Protein AF-A0A6V7JJ72-F1 (afdb_monomer_lite)

Secondary structure (DSSP, 8-state):
-EEEEEEEEEE-SPPPTT--EEEEEEEETT-S--EEPPPEEPPTTS-EEEEEEEEEEE-------TTT-EEEEEEEEE--BTTBPP--EEEEEEEEEE---

Foldseek 3Di:
DDKDWDFKDWDPAADDQPAQWKKKWKDFAVDPDIDIDDIDGADHRRTDIDTDGDMDDDDDDPDDDDVGGKMKIFIWDWDDDDPDDTPGIDTPDIDIDRPND

InterPro domains:
  IPR019381 Phosphofurin acidic cluster sorting protein 1/2, C-terminal [PTHR13280] (1-101)
  IPR057541 Phosphofurin acidic cluster sorting protein 1/2, N-terminal C2 domain [PF25332] (1-100)

Sequence (101 aa):
LCTLTLSRLVILRPLGADLASISIAVKMQSSKRTLRSNEMAIPTGGILDTELELQFALQYPHFLKRDGNKLLILLQRRKRYKNRTMLGYKTLAEGVINMAQ

Radius of gyration: 14.94 Å; chains: 1; bounding box: 34×32×38 Å

Organism: NCBI:txid1563983

pLDDT: mean 89.33, std 7.87, range [65.56, 97.94]

Structure (mmCIF, N/CA/C/O backbone):
data_AF-A0A6V7JJ72-F1
#
_entry.id   AF-A0A6V7JJ72-F1
#
loop_
_atom_site.group_PDB
_atom_site.id
_atom_site.type_symbol
_atom_site.label_atom_id
_atom_site.label_alt_id
_atom_site.label_comp_id
_atom_site.label_asym_id
_atom_site.label_entity_id
_atom_site.label_seq_id
_atom_site.pdbx_PDB_ins_code
_atom_site.Cartn_x
_atom_site.Cartn_y
_atom_site.Cartn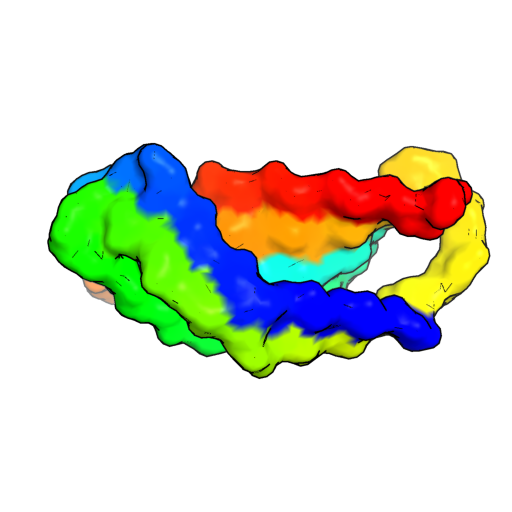_z
_atom_site.occupancy
_atom_site.B_iso_or_equiv
_atom_site.auth_seq_id
_atom_site.auth_comp_id
_atom_site.auth_asym_id
_atom_site.auth_atom_id
_atom_site.pdbx_PDB_model_num
ATOM 1 N N . LEU A 1 1 ? 3.736 -1.394 -19.899 1.00 83.06 1 LEU A N 1
ATOM 2 C CA . LEU A 1 1 ? 2.959 -0.950 -18.712 1.00 83.06 1 LEU A CA 1
ATOM 3 C C . LEU A 1 1 ? 2.865 -2.138 -17.770 1.00 83.06 1 LEU A C 1
ATOM 5 O O . LEU A 1 1 ? 2.614 -3.229 -18.255 1.00 83.06 1 LEU A O 1
ATOM 9 N N . CYS A 1 2 ? 3.089 -1.946 -16.472 1.00 89.00 2 CYS A N 1
ATOM 10 C CA . CYS A 1 2 ? 2.918 -2.998 -15.469 1.00 89.00 2 CYS A CA 1
ATOM 11 C C . CYS A 1 2 ? 1.547 -2.829 -14.816 1.00 89.00 2 CYS A C 1
ATOM 13 O O . CYS A 1 2 ? 1.235 -1.732 -14.346 1.00 89.00 2 CYS A O 1
ATOM 15 N N . THR A 1 3 ? 0.746 -3.891 -14.776 1.00 93.94 3 THR A N 1
ATOM 16 C CA . THR A 1 3 ? -0.532 -3.899 -14.057 1.00 93.94 3 THR A CA 1
ATOM 17 C C . THR A 1 3 ? -0.431 -4.805 -12.836 1.00 93.94 3 THR A C 1
ATOM 19 O O . THR A 1 3 ? 0.179 -5.867 -12.895 1.00 93.94 3 THR A O 1
ATOM 22 N N . LEU A 1 4 ? -0.968 -4.347 -11.708 1.00 95.50 4 LEU A N 1
ATOM 23 C CA . LEU A 1 4 ? -1.066 -5.108 -10.466 1.00 95.50 4 LEU A CA 1
ATOM 24 C C . LEU A 1 4 ? -2.522 -5.087 -10.019 1.00 95.50 4 LEU A C 1
ATOM 26 O O . LEU A 1 4 ? -3.069 -4.008 -9.787 1.00 95.50 4 LEU A O 1
ATOM 30 N N . THR A 1 5 ? -3.106 -6.267 -9.851 1.00 97.25 5 THR A N 1
ATOM 31 C CA . THR A 1 5 ? -4.436 -6.434 -9.265 1.00 97.25 5 THR A CA 1
ATOM 32 C C . THR A 1 5 ? -4.284 -7.035 -7.876 1.00 97.25 5 THR A C 1
ATOM 34 O O . THR A 1 5 ? -3.593 -8.037 -7.706 1.00 97.25 5 THR A O 1
ATOM 37 N N . LEU A 1 6 ? -4.908 -6.413 -6.879 1.00 96.69 6 LEU A N 1
ATOM 38 C CA . LEU A 1 6 ? -5.011 -6.943 -5.524 1.00 96.69 6 LEU A CA 1
ATOM 39 C C . LEU A 1 6 ? -6.466 -7.326 -5.287 1.00 96.69 6 LEU A C 1
ATOM 41 O O . LEU A 1 6 ? -7.329 -6.451 -5.325 1.00 96.69 6 LEU A O 1
ATOM 45 N N . SER A 1 7 ? -6.705 -8.618 -5.058 1.00 97.25 7 SER A N 1
ATOM 46 C CA . SER A 1 7 ? -8.044 -9.193 -4.896 1.00 97.25 7 SER A CA 1
ATOM 47 C C . SER A 1 7 ? -8.481 -9.346 -3.445 1.00 97.25 7 SER A C 1
ATOM 49 O O . SER A 1 7 ? -9.668 -9.382 -3.175 1.00 97.25 7 SER A O 1
ATOM 51 N N . ARG A 1 8 ? -7.550 -9.437 -2.490 1.00 96.75 8 ARG A N 1
ATOM 52 C CA . ARG A 1 8 ? -7.882 -9.650 -1.077 1.00 96.75 8 ARG A CA 1
ATOM 53 C C . ARG A 1 8 ? -6.810 -9.081 -0.161 1.00 96.75 8 ARG A C 1
ATOM 55 O O . ARG A 1 8 ? -5.620 -9.138 -0.475 1.00 96.75 8 ARG A O 1
ATOM 62 N N . LEU A 1 9 ? -7.225 -8.553 0.985 1.00 95.31 9 LEU A N 1
ATOM 63 C CA . LEU A 1 9 ? -6.349 -8.132 2.072 1.00 95.31 9 LEU A CA 1
ATOM 64 C C . LEU A 1 9 ? -6.758 -8.832 3.363 1.00 95.31 9 LEU A C 1
ATOM 66 O O . LEU A 1 9 ? -7.885 -8.679 3.825 1.00 95.31 9 LEU A O 1
ATOM 70 N N . VAL A 1 10 ? -5.794 -9.521 3.972 1.00 95.25 10 VAL A N 1
ATOM 71 C CA . VAL A 1 10 ? -5.952 -10.158 5.280 1.00 95.25 10 VAL A CA 1
ATOM 72 C C . VAL A 1 10 ? -4.911 -9.604 6.248 1.00 95.25 10 VAL A C 1
ATOM 74 O O . VAL A 1 10 ? -3.708 -9.631 5.985 1.00 95.25 10 VAL A O 1
ATOM 77 N N . ILE A 1 11 ? -5.375 -9.107 7.388 1.00 93.12 11 ILE A N 1
ATOM 78 C CA . ILE A 1 11 ? -4.560 -8.624 8.494 1.00 93.12 11 ILE A CA 1
ATOM 79 C C . ILE A 1 11 ? -4.570 -9.693 9.580 1.00 93.12 11 ILE A C 1
ATOM 81 O O . ILE A 1 11 ? -5.490 -9.788 10.384 1.00 93.12 11 ILE A O 1
ATOM 85 N N . LEU A 1 12 ? -3.510 -10.497 9.599 1.00 91.31 12 LEU A N 1
ATOM 86 C CA . LEU A 1 12 ? -3.390 -11.650 10.497 1.00 91.31 12 LEU A CA 1
ATOM 87 C C . LEU A 1 12 ? -3.034 -11.272 11.941 1.00 91.31 12 LEU A C 1
ATOM 89 O O . LEU A 1 12 ? -3.162 -12.091 12.846 1.00 91.31 12 LEU A O 1
ATOM 93 N N . ARG A 1 13 ? -2.530 -10.053 12.163 1.00 89.56 13 ARG A N 1
ATOM 94 C CA . ARG A 1 13 ? -2.154 -9.542 13.486 1.00 89.56 13 ARG A CA 1
ATOM 95 C C . ARG A 1 13 ? -2.759 -8.157 13.689 1.00 89.56 13 ARG A C 1
ATOM 97 O O . ARG A 1 13 ? -2.576 -7.330 12.793 1.00 89.56 13 ARG A O 1
ATOM 104 N N . PRO A 1 14 ? -3.399 -7.885 14.841 1.00 87.69 14 PRO A N 1
ATOM 105 C CA . PRO A 1 14 ? -3.974 -6.583 15.147 1.00 87.69 14 PRO A CA 1
ATOM 106 C C . PRO A 1 14 ? -3.025 -5.430 14.826 1.00 87.69 14 PRO A C 1
ATOM 108 O O . PRO A 1 14 ? -1.918 -5.343 15.366 1.00 87.69 14 PRO A O 1
ATOM 111 N N . LEU A 1 15 ? -3.460 -4.525 13.951 1.00 84.75 15 LEU A N 1
ATOM 112 C CA . LEU A 1 15 ? -2.805 -3.230 13.810 1.00 84.75 15 LEU A CA 1
ATOM 113 C C . LEU A 1 15 ? -3.083 -2.390 15.068 1.00 84.75 15 LEU A C 1
ATOM 115 O O . LEU A 1 15 ? -4.158 -2.483 15.652 1.00 84.75 15 LEU A O 1
ATOM 119 N N . GLY A 1 16 ? -2.095 -1.603 15.510 1.00 78.31 16 GLY A N 1
ATOM 120 C CA . GLY A 1 16 ? -2.128 -0.916 16.811 1.00 78.31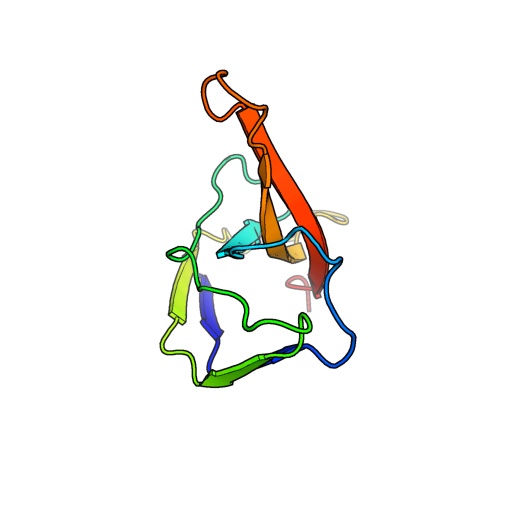 16 GLY A CA 1
ATOM 121 C C . GLY A 1 16 ? -3.401 -0.098 17.086 1.00 78.31 16 GLY A C 1
ATOM 122 O O . GLY A 1 16 ? -4.011 0.436 16.162 1.00 78.31 16 GLY A O 1
ATOM 123 N N . ALA A 1 17 ? -3.741 0.031 18.374 1.00 68.31 17 ALA A N 1
ATOM 124 C CA . ALA A 1 17 ? -5.059 0.433 18.887 1.00 68.31 17 ALA A CA 1
ATOM 125 C C . ALA A 1 17 ? -5.646 1.757 18.349 1.00 68.31 17 ALA A C 1
ATOM 127 O O . ALA A 1 17 ? -6.862 1.894 18.294 1.00 68.31 17 ALA A O 1
ATOM 128 N N . ASP A 1 18 ? -4.820 2.701 17.888 1.00 76.38 18 ASP A N 1
ATOM 129 C CA . ASP A 1 18 ? -5.273 4.027 17.430 1.00 76.38 18 ASP A CA 1
ATOM 130 C C . AS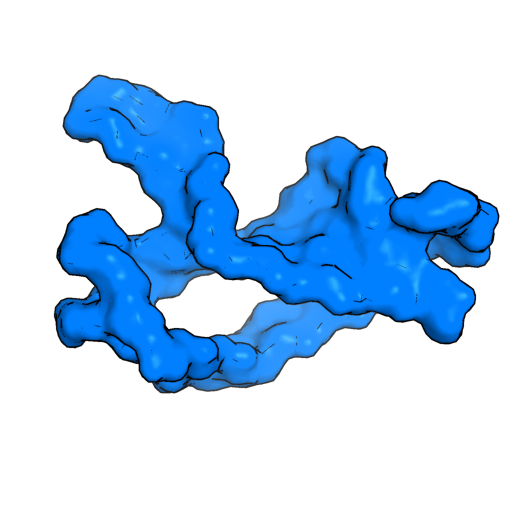P A 1 18 ? -5.396 4.151 15.901 1.00 76.38 18 ASP A C 1
ATOM 132 O O . ASP A 1 18 ? -5.300 5.245 15.330 1.00 76.38 18 ASP A O 1
ATOM 136 N N . LEU A 1 19 ? -5.513 3.029 15.189 1.00 86.88 19 LEU A N 1
ATOM 137 C CA . LEU A 1 19 ? -5.562 3.029 13.734 1.00 86.88 19 LEU A CA 1
ATOM 138 C C . LEU A 1 19 ? -6.997 2.976 13.200 1.00 86.88 19 LEU A C 1
ATOM 140 O O . LEU A 1 19 ? -7.582 1.908 13.097 1.00 86.88 19 LEU A O 1
ATOM 144 N N . ALA A 1 20 ? -7.525 4.126 12.777 1.00 89.31 20 ALA A N 1
ATOM 145 C CA . ALA A 1 20 ? -8.870 4.210 12.195 1.00 89.31 20 ALA A CA 1
ATOM 146 C C . ALA A 1 20 ? -8.950 3.728 10.735 1.00 89.31 20 ALA A C 1
ATOM 148 O O . ALA A 1 20 ? -9.970 3.194 10.305 1.00 89.31 20 ALA A O 1
ATOM 149 N N . SER A 1 21 ? -7.898 3.951 9.943 1.00 92.50 21 SER A N 1
ATOM 150 C CA . SER A 1 21 ? -7.898 3.597 8.525 1.00 92.50 21 SER A CA 1
ATOM 151 C C . SER A 1 21 ? -6.508 3.316 7.970 1.00 92.50 21 SER A C 1
ATOM 153 O O . SER A 1 21 ? -5.483 3.790 8.478 1.00 92.50 21 SER A O 1
ATOM 155 N N . ILE A 1 22 ? -6.494 2.551 6.883 1.00 94.44 22 ILE A N 1
ATOM 156 C CA . ILE A 1 22 ? -5.311 2.206 6.098 1.00 94.44 22 ILE A CA 1
ATOM 157 C C . ILE A 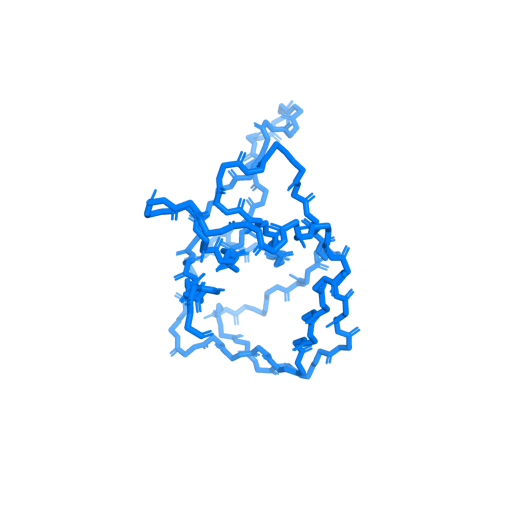1 22 ? -5.535 2.504 4.620 1.00 94.44 22 ILE A C 1
ATOM 159 O O . ILE A 1 22 ? -6.652 2.672 4.158 1.00 94.44 22 ILE A O 1
ATOM 163 N N . SER A 1 23 ? -4.455 2.533 3.858 1.00 96.25 23 SER A N 1
ATOM 164 C CA . SER A 1 23 ? -4.463 2.581 2.399 1.00 96.25 23 SER A CA 1
ATOM 165 C C . SER A 1 23 ? -3.336 1.704 1.873 1.00 96.25 23 SER A C 1
ATOM 167 O O . SER A 1 23 ? -2.322 1.520 2.556 1.00 96.25 23 SER A O 1
ATOM 169 N N . ILE A 1 24 ? -3.499 1.191 0.659 1.00 97.81 24 ILE A N 1
ATOM 170 C CA . ILE A 1 24 ? -2.454 0.461 -0.051 1.00 97.81 24 ILE A CA 1
ATOM 171 C C . ILE A 1 24 ? -1.814 1.414 -1.052 1.00 97.81 24 ILE A C 1
ATOM 173 O O . ILE A 1 24 ? -2.507 2.072 -1.827 1.00 97.81 24 ILE A O 1
ATOM 177 N N . ALA A 1 25 ? -0.488 1.498 -1.039 1.00 97.94 25 ALA A N 1
ATOM 178 C CA . ALA A 1 25 ? 0.279 2.272 -1.999 1.00 97.94 25 ALA A CA 1
ATOM 179 C C . ALA A 1 25 ? 1.223 1.379 -2.797 1.00 97.94 25 ALA A C 1
ATOM 181 O O . ALA A 1 25 ? 1.841 0.474 -2.250 1.00 97.94 25 ALA A O 1
ATOM 182 N N . VAL A 1 26 ? 1.365 1.668 -4.086 1.00 97.50 26 VAL A N 1
ATOM 183 C CA . VAL A 1 26 ? 2.172 0.876 -5.012 1.00 97.50 26 VAL A CA 1
ATOM 184 C C . VAL A 1 26 ? 3.135 1.790 -5.758 1.00 97.50 26 VAL A C 1
ATOM 186 O O . VAL A 1 26 ? 2.743 2.848 -6.264 1.00 97.50 26 VAL A O 1
ATOM 189 N N . LYS A 1 27 ? 4.413 1.407 -5.820 1.00 95.06 27 LYS A N 1
ATOM 190 C CA . LYS A 1 27 ? 5.438 2.149 -6.567 1.00 95.06 27 LYS A CA 1
ATOM 191 C C . LYS A 1 27 ? 6.580 1.249 -7.022 1.00 95.06 27 LYS A C 1
ATOM 193 O O . LYS A 1 2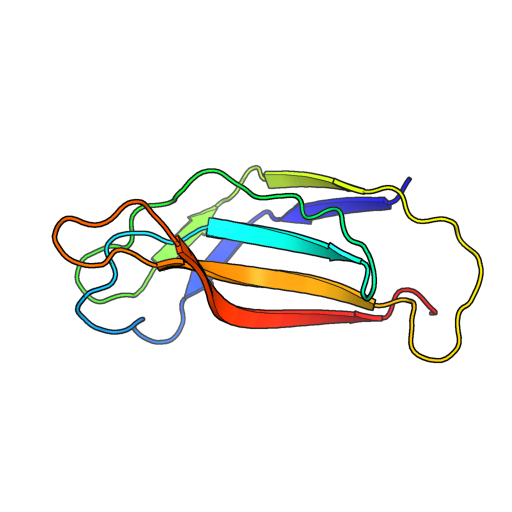7 ? 6.934 0.301 -6.334 1.00 95.06 27 LYS A O 1
ATOM 198 N N . MET A 1 28 ? 7.227 1.612 -8.125 1.00 92.94 28 MET A N 1
ATOM 199 C CA . MET A 1 28 ? 8.545 1.058 -8.444 1.00 92.94 28 MET A CA 1
ATOM 200 C C . MET A 1 28 ? 9.597 1.617 -7.476 1.00 92.94 28 MET A C 1
ATOM 202 O O . MET A 1 28 ? 9.544 2.792 -7.096 1.00 92.94 28 MET A O 1
ATOM 206 N N . GLN A 1 29 ? 10.578 0.800 -7.105 1.00 88.31 29 GLN A N 1
ATOM 207 C CA . GLN A 1 29 ? 11.760 1.225 -6.367 1.00 88.31 29 GLN A CA 1
ATOM 208 C C . GLN A 1 29 ? 12.466 2.320 -7.182 1.00 88.31 29 GLN A C 1
ATOM 210 O O . GLN A 1 29 ? 12.686 2.187 -8.386 1.00 88.31 29 GLN A O 1
ATOM 215 N N . SER A 1 30 ? 12.723 3.458 -6.536 1.00 84.56 30 SER A N 1
ATOM 216 C CA . SER A 1 30 ? 13.261 4.687 -7.152 1.00 84.56 30 SER A CA 1
ATOM 217 C C . SER A 1 30 ? 12.299 5.491 -8.044 1.00 84.56 30 SER A C 1
ATOM 219 O O . SER A 1 30 ? 12.710 6.490 -8.634 1.00 84.56 30 SER A O 1
ATOM 221 N N . SER A 1 31 ? 11.012 5.137 -8.117 1.00 87.62 31 SER A N 1
ATOM 222 C CA . SER A 1 31 ? 9.998 6.010 -8.725 1.00 87.62 31 SER A CA 1
ATOM 223 C C . SER A 1 31 ? 9.580 7.120 -7.759 1.00 87.62 31 SER A C 1
ATOM 225 O O . SER A 1 31 ? 9.224 6.859 -6.607 1.00 87.62 31 SER A O 1
ATOM 227 N N . LYS A 1 32 ? 9.538 8.364 -8.254 1.00 88.75 32 LYS A N 1
ATOM 228 C CA . LYS A 1 32 ? 8.892 9.486 -7.547 1.00 88.75 32 LYS A CA 1
ATOM 229 C C . LYS A 1 32 ? 7.368 9.324 -7.509 1.00 88.75 32 LYS A C 1
ATOM 231 O O . LYS A 1 32 ? 6.716 9.776 -6.572 1.00 88.75 32 LYS A O 1
ATOM 236 N N . ARG A 1 33 ? 6.793 8.658 -8.515 1.00 91.75 33 ARG A N 1
ATOM 237 C CA . ARG A 1 33 ? 5.351 8.418 -8.620 1.00 91.75 33 ARG A CA 1
ATOM 238 C C . ARG A 1 33 ? 4.955 7.225 -7.756 1.00 91.75 33 ARG A C 1
ATOM 240 O O . ARG A 1 33 ? 5.502 6.135 -7.917 1.00 91.75 33 ARG A O 1
ATOM 247 N N . THR A 1 34 ? 3.983 7.448 -6.876 1.00 95.44 34 THR A N 1
ATOM 248 C CA . THR A 1 34 ? 3.333 6.429 -6.044 1.00 95.44 34 THR A CA 1
ATOM 249 C C . THR A 1 34 ? 1.841 6.457 -6.337 1.00 95.44 34 THR A C 1
ATOM 251 O O . THR A 1 34 ? 1.229 7.520 -6.256 1.00 95.44 34 THR A O 1
ATOM 254 N N . LEU A 1 35 ? 1.262 5.308 -6.669 1.00 97.12 35 LEU A N 1
ATOM 255 C CA . LEU A 1 35 ? -0.187 5.145 -6.754 1.00 97.12 35 LEU A CA 1
ATOM 256 C C . LEU A 1 35 ? -0.724 4.713 -5.397 1.00 97.12 35 LEU A C 1
ATOM 258 O O . LEU A 1 35 ? -0.007 4.066 -4.636 1.00 97.12 35 LEU A O 1
ATOM 262 N N . ARG A 1 36 ? -1.961 5.080 -5.069 1.00 97.06 36 ARG A N 1
ATOM 263 C CA . ARG A 1 36 ? -2.564 4.738 -3.781 1.00 97.06 36 ARG A CA 1
ATOM 264 C C . ARG A 1 36 ? -4.058 4.492 -3.927 1.00 97.06 36 ARG A C 1
ATOM 266 O O . ARG A 1 36 ? -4.702 5.163 -4.725 1.00 97.06 36 ARG A O 1
ATOM 273 N N . SER A 1 37 ? -4.568 3.538 -3.158 1.00 97.50 37 SER A N 1
ATOM 274 C CA . SER A 1 37 ? -5.996 3.277 -3.009 1.00 97.50 37 SER A CA 1
ATOM 275 C C . SER A 1 37 ? -6.693 4.362 -2.185 1.00 97.50 37 SER A C 1
ATOM 277 O O . SER A 1 37 ? -6.057 5.195 -1.531 1.00 97.50 37 SER A O 1
ATOM 279 N N . ASN A 1 38 ? -8.018 4.280 -2.129 1.00 95.06 38 ASN A N 1
ATOM 280 C CA . ASN A 1 38 ? -8.785 4.965 -1.098 1.00 95.06 38 ASN A CA 1
ATOM 281 C C . ASN A 1 38 ? -8.441 4.426 0.299 1.00 95.06 38 ASN A C 1
ATOM 283 O O . ASN A 1 38 ? -7.836 3.356 0.448 1.00 95.06 38 ASN A O 1
ATOM 287 N N . GLU A 1 39 ? -8.803 5.201 1.322 1.00 93.50 39 GLU A N 1
ATOM 288 C CA . GLU A 1 39 ? -8.721 4.731 2.701 1.00 93.50 39 GLU A CA 1
ATOM 289 C C . GLU A 1 39 ? -9.781 3.655 2.953 1.00 93.50 39 GLU A C 1
ATOM 291 O O . GLU A 1 39 ? -10.931 3.800 2.550 1.00 93.50 39 GLU A O 1
ATOM 296 N N . MET A 1 40 ? -9.383 2.600 3.652 1.00 93.81 40 MET A N 1
ATOM 297 C CA . MET A 1 40 ? -10.241 1.528 4.135 1.00 93.81 40 MET A CA 1
ATOM 298 C C . MET A 1 40 ? -10.288 1.623 5.655 1.00 93.81 40 MET A C 1
ATOM 300 O O . MET A 1 40 ? -9.240 1.741 6.301 1.00 93.81 40 MET A O 1
ATOM 304 N N . ALA A 1 41 ? -11.493 1.618 6.219 1.00 92.38 41 ALA A N 1
ATOM 305 C CA . ALA A 1 41 ? -11.675 1.623 7.662 1.00 92.38 41 ALA A CA 1
ATOM 306 C C . ALA A 1 41 ? -11.148 0.314 8.262 1.00 92.38 41 ALA A C 1
ATOM 308 O O . ALA A 1 41 ? -11.326 -0.759 7.686 1.00 92.38 41 ALA A O 1
ATOM 309 N N . ILE A 1 42 ? -10.491 0.414 9.415 1.00 91.00 42 ILE A N 1
ATOM 310 C CA . ILE A 1 42 ? -10.055 -0.750 10.182 1.00 91.00 42 ILE A CA 1
ATOM 311 C C . ILE A 1 42 ? -11.086 -1.016 11.286 1.00 91.00 42 ILE A C 1
ATOM 313 O O . ILE A 1 42 ? -11.382 -0.098 12.055 1.00 91.00 42 ILE A O 1
ATOM 317 N N . PRO A 1 43 ? -11.629 -2.242 11.386 1.00 87.88 43 PRO A N 1
ATOM 318 C CA . PRO A 1 43 ? -12.508 -2.625 12.482 1.00 87.88 43 PRO A CA 1
ATOM 319 C C . PRO A 1 43 ? -11.835 -2.486 13.849 1.00 87.88 43 PRO A C 1
ATOM 321 O O . PRO A 1 43 ? -10.616 -2.633 13.991 1.00 87.88 43 PRO A O 1
ATOM 324 N N . THR A 1 44 ? -12.648 -2.271 14.883 1.00 82.38 44 THR A N 1
ATOM 325 C CA . THR A 1 44 ? -12.193 -2.301 16.276 1.00 82.38 44 THR A CA 1
ATOM 326 C C . THR A 1 44 ? -11.532 -3.652 16.562 1.00 82.38 44 THR A C 1
ATOM 328 O O . THR A 1 44 ? -12.140 -4.697 16.352 1.00 82.38 44 THR A O 1
ATOM 331 N N . GLY A 1 45 ? -10.271 -3.641 17.001 1.00 82.12 45 GLY A N 1
ATOM 332 C CA . GLY A 1 45 ? -9.458 -4.854 17.177 1.00 82.12 45 GLY A CA 1
ATOM 333 C C . GLY A 1 45 ? -8.380 -5.058 16.108 1.00 82.12 45 GLY A C 1
ATOM 334 O O . GLY A 1 45 ? -7.525 -5.923 16.270 1.00 82.12 45 GLY A O 1
ATOM 335 N N . GLY A 1 46 ? -8.357 -4.244 15.047 1.00 84.31 46 GLY A N 1
ATOM 336 C CA . GLY A 1 46 ? -7.206 -4.153 14.145 1.00 84.31 46 GLY A CA 1
ATOM 337 C C . GLY A 1 46 ? -7.004 -5.349 13.213 1.00 84.31 46 GLY A C 1
ATOM 338 O O . GLY A 1 46 ? -5.966 -5.409 12.558 1.00 84.31 46 GLY A O 1
ATOM 339 N N . ILE A 1 47 ? -7.956 -6.283 13.165 1.00 89.31 47 ILE A N 1
ATOM 340 C CA . ILE A 1 47 ? -8.004 -7.429 12.247 1.00 89.31 47 ILE A CA 1
ATOM 341 C C . ILE A 1 47 ? -8.966 -7.078 11.109 1.00 89.31 47 ILE A C 1
ATOM 343 O O . ILE A 1 47 ? -9.977 -6.408 11.318 1.00 89.31 47 ILE A O 1
ATOM 347 N N . LEU A 1 48 ? -8.636 -7.512 9.899 1.00 91.12 48 LEU A N 1
ATOM 348 C CA . LEU A 1 48 ? -9.425 -7.271 8.697 1.00 91.12 48 LEU A CA 1
ATOM 349 C C . LEU A 1 48 ? -9.236 -8.447 7.750 1.00 91.12 48 LEU A C 1
ATOM 351 O O . LEU A 1 48 ? -8.112 -8.898 7.550 1.00 91.12 48 LEU A O 1
ATOM 355 N N . ASP A 1 49 ? -10.319 -8.890 7.140 1.00 94.69 49 ASP A N 1
ATOM 356 C CA . ASP A 1 49 ? -10.307 -9.811 6.016 1.00 94.69 49 ASP A CA 1
ATOM 357 C C . ASP A 1 49 ? -11.338 -9.291 5.022 1.00 94.69 49 ASP A C 1
ATOM 359 O O . ASP A 1 49 ? -12.528 -9.239 5.331 1.00 94.69 49 ASP A O 1
ATOM 363 N N . THR A 1 50 ? -10.868 -8.773 3.892 1.00 94.19 50 THR A N 1
ATOM 364 C CA . THR A 1 50 ? -11.733 -8.141 2.900 1.00 94.19 50 THR A CA 1
ATOM 365 C C . THR A 1 50 ? -11.269 -8.463 1.496 1.00 94.19 50 THR A C 1
ATOM 367 O O . THR A 1 50 ? -10.075 -8.402 1.187 1.00 94.19 50 THR A O 1
ATOM 370 N N . GLU A 1 51 ? -12.237 -8.737 0.631 1.00 96.62 51 GLU A N 1
ATOM 371 C CA . GLU A 1 51 ? -12.038 -8.706 -0.812 1.00 96.62 51 GLU A CA 1
ATOM 372 C C . GLU A 1 51 ? -11.729 -7.270 -1.260 1.00 96.62 51 GLU A C 1
ATOM 374 O O . GLU A 1 51 ? -12.100 -6.286 -0.607 1.00 96.62 51 GLU A O 1
ATOM 379 N N . LEU A 1 52 ? -10.999 -7.161 -2.362 1.00 95.81 52 LEU A N 1
ATOM 380 C CA . LEU A 1 52 ? -10.516 -5.933 -2.964 1.00 95.81 52 LEU A CA 1
ATOM 381 C C . LEU A 1 52 ? -10.740 -5.985 -4.474 1.00 95.81 52 LEU A C 1
ATOM 383 O O . LEU A 1 52 ? -10.443 -6.974 -5.133 1.00 95.81 52 LEU A O 1
ATOM 387 N N . GLU A 1 53 ? -11.153 -4.859 -5.040 1.00 94.06 53 GLU A N 1
ATOM 388 C CA . GLU A 1 53 ? -11.200 -4.648 -6.490 1.00 94.06 53 GLU A CA 1
ATOM 389 C C . GLU A 1 53 ? -10.188 -3.562 -6.874 1.00 94.06 53 GLU A C 1
ATOM 391 O O . GLU A 1 53 ? -10.509 -2.540 -7.480 1.00 94.06 53 GLU A O 1
ATOM 396 N N . LEU A 1 54 ? -8.937 -3.729 -6.430 1.00 96.50 54 LEU A N 1
ATOM 397 C CA . LEU A 1 54 ? -7.895 -2.729 -6.646 1.00 96.50 54 LEU A CA 1
ATOM 398 C C . LEU A 1 54 ? -7.019 -3.099 -7.834 1.00 96.50 54 LEU A C 1
ATOM 400 O O . LEU A 1 54 ? -6.298 -4.094 -7.803 1.00 96.50 54 LEU A O 1
ATOM 404 N N . GLN A 1 55 ? -7.006 -2.225 -8.838 1.00 97.25 55 GLN A N 1
ATOM 405 C CA . GLN A 1 55 ? -6.132 -2.332 -9.998 1.00 97.25 55 GLN A CA 1
ATOM 406 C C . GLN A 1 55 ? -5.211 -1.112 -10.097 1.00 97.25 55 GLN A C 1
ATOM 408 O O . GLN A 1 55 ? -5.648 0.038 -10.090 1.00 97.25 55 GLN A O 1
ATOM 413 N N . PHE A 1 56 ? -3.911 -1.364 -10.224 1.00 96.19 56 PHE A N 1
ATOM 414 C CA . PHE A 1 56 ? -2.882 -0.343 -10.379 1.00 96.19 56 PHE A CA 1
ATOM 415 C C . PHE A 1 56 ? -2.177 -0.501 -11.720 1.00 96.19 56 PHE A C 1
ATOM 417 O O . PHE A 1 56 ? -1.691 -1.581 -12.043 1.00 96.19 56 PHE A O 1
ATOM 424 N N . ALA A 1 57 ? -2.052 0.593 -12.473 1.00 94.69 57 ALA A N 1
ATOM 425 C CA . ALA A 1 57 ? -1.293 0.639 -13.720 1.00 94.69 57 ALA A CA 1
ATOM 426 C C . ALA A 1 57 ? -0.081 1.570 -13.575 1.00 94.69 57 ALA A C 1
ATOM 428 O O . ALA A 1 57 ? -0.209 2.795 -13.462 1.00 94.69 57 ALA A O 1
ATOM 429 N N . LEU A 1 58 ? 1.119 0.989 -13.570 1.00 92.19 58 LEU A N 1
ATOM 430 C CA . LEU A 1 58 ? 2.378 1.700 -13.369 1.00 92.19 58 LEU A CA 1
ATOM 431 C C . LEU A 1 58 ? 3.201 1.721 -14.656 1.00 92.19 58 LEU A C 1
ATOM 433 O O . LEU A 1 58 ? 3.270 0.746 -15.410 1.00 92.19 58 LEU A O 1
ATOM 437 N N . GLN A 1 59 ? 3.885 2.840 -14.885 1.00 87.75 59 GLN A N 1
ATOM 438 C CA . GLN A 1 59 ? 4.937 2.883 -15.888 1.00 87.75 59 GLN A CA 1
ATOM 439 C C . GLN A 1 59 ? 6.134 2.094 -15.363 1.00 87.75 59 GLN A C 1
ATOM 441 O O . GLN A 1 59 ? 6.731 2.456 -14.349 1.00 87.75 59 GLN A O 1
ATOM 446 N N . TYR A 1 60 ? 6.465 1.018 -16.068 1.00 86.44 60 TYR A N 1
ATOM 447 C CA . TYR A 1 60 ? 7.660 0.232 -15.826 1.00 86.44 60 TYR A CA 1
ATOM 448 C C . TYR A 1 60 ? 8.424 0.107 -17.145 1.00 86.44 60 TYR A C 1
ATOM 450 O O . TYR A 1 60 ? 8.006 -0.648 -18.023 1.00 86.44 60 TYR A O 1
ATOM 458 N N . PRO A 1 61 ? 9.472 0.919 -17.341 1.00 79.06 61 PRO A N 1
ATOM 459 C CA . PRO A 1 61 ? 10.347 0.770 -18.489 1.00 79.06 61 PRO A CA 1
ATOM 460 C C . PRO A 1 61 ? 11.230 -0.464 -18.234 1.00 79.06 61 PRO A C 1
ATOM 462 O O . PRO A 1 61 ? 11.978 -0.490 -17.262 1.00 79.06 61 PRO A O 1
ATOM 465 N N . HIS A 1 62 ? 11.088 -1.499 -19.069 1.00 75.00 62 HIS A N 1
ATOM 466 C CA . HIS A 1 62 ? 11.630 -2.861 -18.890 1.00 75.00 62 HIS A CA 1
ATOM 467 C C . HIS A 1 62 ? 13.166 -2.975 -18.975 1.00 75.00 62 HIS A C 1
ATOM 469 O O . HIS A 1 62 ? 13.704 -4.020 -19.327 1.00 75.00 62 HIS A O 1
ATOM 475 N N . PHE A 1 63 ? 13.900 -1.907 -18.680 1.00 82.25 63 PHE A N 1
ATOM 476 C CA . PHE A 1 63 ? 15.349 -1.970 -18.629 1.00 82.25 63 PHE A CA 1
ATOM 477 C C . PHE A 1 63 ? 15.805 -2.481 -17.266 1.00 82.25 63 PHE A C 1
ATOM 479 O O . PHE A 1 63 ? 15.392 -1.983 -16.215 1.00 82.25 63 PHE A O 1
ATOM 486 N N . LEU A 1 64 ? 16.691 -3.471 -17.285 1.00 77.81 64 LEU A N 1
ATOM 487 C CA . LEU A 1 64 ? 17.215 -4.066 -16.070 1.00 77.81 64 LEU A CA 1
ATOM 488 C C . LEU A 1 64 ? 18.170 -3.088 -15.371 1.00 77.81 64 LEU A C 1
ATOM 490 O O . LEU A 1 64 ? 19.290 -2.856 -15.815 1.00 77.81 64 LEU A O 1
ATOM 494 N N . LYS A 1 65 ? 17.734 -2.513 -14.247 1.00 77.06 65 LYS A N 1
ATOM 495 C CA . LYS A 1 65 ? 18.611 -1.802 -13.306 1.00 77.06 65 LYS A CA 1
ATOM 496 C C . LYS A 1 65 ? 19.228 -2.766 -12.293 1.00 77.06 65 LYS A C 1
ATOM 498 O O . LYS A 1 65 ? 18.505 -3.576 -11.712 1.00 77.06 65 LYS A O 1
ATOM 503 N N . ARG A 1 66 ? 20.517 -2.597 -11.977 1.00 74.56 66 ARG A N 1
ATOM 504 C CA . ARG A 1 66 ? 21.148 -3.245 -10.812 1.00 74.56 66 ARG A CA 1
ATOM 505 C C . ARG A 1 66 ? 20.376 -2.853 -9.545 1.00 74.56 66 ARG A C 1
ATOM 507 O O . ARG A 1 66 ? 20.244 -1.666 -9.259 1.00 74.56 66 ARG A O 1
ATOM 514 N N . ASP A 1 67 ? 19.791 -3.840 -8.866 1.00 71.06 67 ASP A N 1
ATOM 515 C CA . ASP A 1 67 ? 19.003 -3.697 -7.628 1.00 71.06 67 ASP A CA 1
ATOM 516 C C . ASP A 1 67 ? 17.798 -2.733 -7.670 1.00 71.06 67 ASP A C 1
ATOM 518 O O . ASP A 1 67 ? 17.283 -2.354 -6.617 1.00 71.06 67 ASP A O 1
ATOM 522 N N . GLY A 1 68 ? 17.327 -2.332 -8.860 1.00 75.69 68 GLY A N 1
ATOM 523 C CA . GLY A 1 68 ? 16.327 -1.262 -9.013 1.00 75.69 68 GLY A CA 1
ATOM 524 C C . GLY A 1 68 ? 14.952 -1.695 -9.525 1.00 75.69 68 GLY A C 1
ATOM 525 O O . GLY A 1 68 ? 14.019 -0.893 -9.525 1.00 75.69 68 GLY A O 1
ATOM 526 N N . ASN A 1 69 ? 14.802 -2.941 -9.972 1.00 87.88 69 ASN A N 1
ATOM 527 C CA . ASN A 1 69 ? 13.544 -3.457 -10.516 1.00 87.88 69 ASN A CA 1
ATOM 528 C C . ASN A 1 69 ? 12.701 -4.100 -9.419 1.00 87.88 69 ASN A C 1
ATOM 530 O O . ASN A 1 69 ? 12.397 -5.284 -9.488 1.00 87.88 69 ASN A O 1
ATOM 534 N N . LYS A 1 70 ? 12.350 -3.354 -8.374 1.00 92.50 70 LYS A N 1
ATOM 535 C CA . LYS A 1 70 ? 11.451 -3.880 -7.343 1.00 92.50 70 LYS A CA 1
ATOM 536 C C . LYS A 1 70 ? 10.142 -3.118 -7.358 1.00 92.50 70 LYS A C 1
ATOM 538 O O . LYS A 1 70 ? 10.138 -1.889 -7.367 1.00 92.50 70 LYS A O 1
ATOM 543 N N . LEU A 1 71 ? 9.033 -3.838 -7.375 1.00 94.25 71 LEU A N 1
ATOM 544 C CA . LEU A 1 71 ? 7.712 -3.276 -7.155 1.00 94.25 71 LEU A CA 1
ATOM 545 C C . LEU A 1 71 ? 7.424 -3.335 -5.654 1.00 94.25 71 LEU A C 1
ATOM 547 O O . LEU A 1 71 ? 7.485 -4.397 -5.043 1.00 94.25 71 LEU A O 1
ATOM 551 N N . LEU A 1 72 ? 7.147 -2.179 -5.061 1.00 96.12 72 LEU A N 1
ATOM 552 C CA . LEU A 1 72 ? 6.859 -2.029 -3.641 1.00 96.12 72 LEU A CA 1
ATOM 553 C C . LEU A 1 72 ? 5.353 -1.883 -3.446 1.00 96.12 72 LEU A C 1
ATOM 555 O O . LEU A 1 72 ? 4.739 -0.990 -4.036 1.00 96.12 72 LEU A O 1
ATOM 559 N N . ILE A 1 73 ? 4.792 -2.730 -2.589 1.00 97.56 73 ILE A N 1
ATOM 560 C CA . ILE A 1 73 ? 3.396 -2.722 -2.152 1.00 97.56 73 ILE A CA 1
ATOM 561 C C . ILE A 1 73 ? 3.406 -2.366 -0.667 1.00 97.56 73 ILE A C 1
ATOM 563 O O . ILE A 1 73 ? 3.949 -3.091 0.159 1.00 97.56 73 ILE A O 1
ATOM 567 N N . LEU A 1 74 ? 2.854 -1.212 -0.319 1.00 97.50 74 LEU A N 1
ATOM 568 C CA . LEU A 1 74 ? 2.995 -0.605 0.998 1.00 97.50 74 LEU A CA 1
ATOM 569 C C . LEU A 1 74 ? 1.632 -0.499 1.670 1.00 97.50 74 LEU A C 1
ATOM 571 O O . LEU A 1 74 ? 0.738 0.171 1.153 1.00 97.50 74 LEU A O 1
ATOM 575 N N . LEU A 1 75 ? 1.506 -1.072 2.864 1.00 96.50 75 LEU A N 1
ATOM 576 C CA . LEU A 1 75 ? 0.369 -0.829 3.745 1.00 96.50 75 LEU A CA 1
ATOM 577 C C . LEU A 1 75 ? 0.645 0.423 4.569 1.00 96.50 75 LEU A C 1
ATOM 579 O O . LEU A 1 75 ? 1.676 0.513 5.240 1.00 96.50 75 LEU A O 1
ATOM 583 N N . GLN A 1 76 ? -0.241 1.411 4.518 1.00 96.19 76 GLN A N 1
ATOM 584 C CA . GLN A 1 76 ? 0.050 2.731 5.063 1.00 96.19 76 GLN A CA 1
ATOM 585 C C . GLN A 1 76 ? -1.110 3.351 5.808 1.00 96.19 76 GLN A C 1
ATOM 587 O O . GLN A 1 76 ? -2.264 3.226 5.417 1.00 96.19 76 GLN A O 1
ATOM 592 N N . ARG A 1 77 ? -0.764 4.147 6.817 1.00 92.75 77 ARG A N 1
ATOM 593 C CA . ARG A 1 77 ? -1.689 5.048 7.504 1.00 92.75 77 ARG A CA 1
ATOM 594 C C . ARG A 1 77 ? -1.347 6.502 7.236 1.00 92.75 77 ARG A C 1
ATOM 596 O O . ARG A 1 77 ? -0.172 6.839 7.049 1.00 92.75 77 ARG A O 1
ATOM 603 N N . ARG A 1 78 ? -2.339 7.388 7.293 1.00 91.19 78 ARG A N 1
ATOM 604 C CA . ARG A 1 78 ? -2.082 8.834 7.298 1.00 91.19 78 ARG A CA 1
ATOM 605 C C . ARG A 1 78 ? -1.421 9.256 8.609 1.00 91.19 78 ARG A C 1
ATOM 607 O O . ARG A 1 78 ? -1.814 8.825 9.690 1.00 91.19 78 ARG A O 1
ATOM 614 N N . LYS A 1 79 ? -0.423 10.132 8.521 1.00 89.31 79 LYS A N 1
ATOM 615 C CA . LYS A 1 79 ? 0.108 10.855 9.678 1.00 89.31 79 LYS A CA 1
ATOM 616 C C . LYS A 1 79 ? -0.850 12.005 9.977 1.00 89.31 79 LYS A C 1
ATOM 618 O O . LYS A 1 79 ? -0.877 12.992 9.243 1.00 89.31 79 LYS A O 1
ATOM 623 N N . ARG A 1 80 ? -1.648 11.855 11.033 1.00 79.50 80 ARG A N 1
ATOM 624 C CA . ARG A 1 80 ? -2.490 12.920 11.585 1.00 79.50 80 ARG A CA 1
ATOM 625 C C . ARG A 1 80 ? -1.919 13.313 12.944 1.00 79.50 80 ARG A C 1
ATOM 627 O O . ARG A 1 80 ? -1.671 12.448 13.778 1.00 79.50 80 ARG A O 1
ATOM 634 N N . TYR A 1 81 ? -1.686 14.603 13.144 1.00 76.31 81 TYR A N 1
ATOM 635 C CA . TYR A 1 81 ? -1.330 15.175 14.440 1.00 76.31 81 TYR A CA 1
ATOM 636 C C . TYR A 1 81 ? -2.475 16.094 14.824 1.00 76.31 81 TYR A C 1
ATOM 638 O O . TYR A 1 81 ? -2.786 16.953 14.009 1.00 76.31 81 TYR A O 1
ATOM 646 N N . LYS A 1 82 ? -3.078 15.896 16.009 1.00 73.69 82 LYS A N 1
ATOM 647 C CA . LYS A 1 82 ? -4.267 16.606 16.536 1.00 73.69 8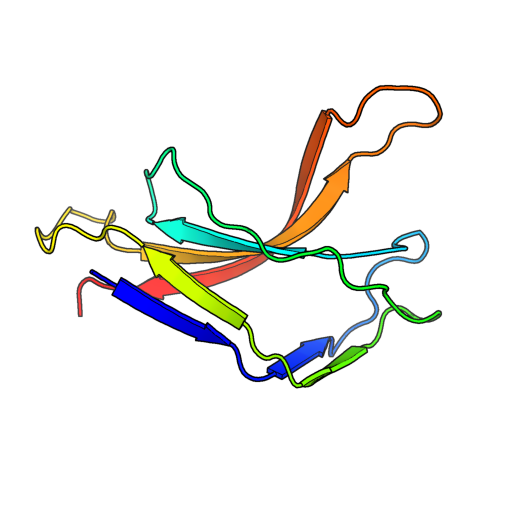2 LYS A CA 1
ATOM 648 C C . LYS A 1 82 ? -4.903 17.602 15.548 1.00 73.69 82 LYS A C 1
ATOM 650 O O . LYS A 1 82 ? -5.807 17.215 14.820 1.00 73.69 82 LYS A O 1
ATOM 655 N N . ASN A 1 83 ? -4.359 18.822 15.466 1.00 72.88 83 ASN A N 1
ATOM 656 C CA . ASN A 1 83 ? -4.905 19.924 14.663 1.00 72.88 83 ASN A CA 1
ATOM 657 C C . ASN A 1 83 ? -3.960 20.417 13.547 1.00 72.88 83 ASN A C 1
ATOM 659 O O . ASN A 1 83 ? -4.021 21.578 13.154 1.00 72.88 83 ASN A O 1
ATOM 663 N N . ARG A 1 84 ? -3.033 19.583 13.064 1.00 74.81 84 ARG A N 1
ATOM 664 C CA . ARG A 1 84 ? -2.141 19.935 11.948 1.00 74.81 84 ARG A CA 1
ATOM 665 C C . ARG A 1 84 ? -2.609 19.293 10.652 1.00 74.81 84 ARG A C 1
ATOM 667 O O . ARG A 1 84 ? -3.157 18.190 10.645 1.00 74.81 84 ARG A O 1
ATOM 674 N N . THR A 1 85 ? -2.318 19.977 9.552 1.00 76.19 85 THR A N 1
ATOM 675 C CA . THR A 1 85 ? -2.463 19.437 8.202 1.00 76.19 85 THR A CA 1
ATOM 676 C C . THR A 1 85 ? -1.727 18.100 8.074 1.00 76.19 85 THR A C 1
ATOM 678 O O . THR A 1 85 ? -0.689 17.860 8.698 1.00 76.19 85 THR A O 1
ATOM 681 N N . MET A 1 86 ? -2.308 17.191 7.292 1.00 79.44 86 MET A N 1
ATOM 682 C CA . MET A 1 86 ? -1.764 15.853 7.068 1.00 79.44 86 MET A CA 1
ATOM 683 C C . MET A 1 86 ? -0.340 15.947 6.492 1.00 79.44 86 MET A C 1
ATOM 685 O O . MET A 1 86 ? -0.130 16.547 5.442 1.00 79.44 86 MET A O 1
ATOM 689 N N . LEU A 1 87 ? 0.637 15.346 7.185 1.00 83.56 87 LEU A N 1
ATOM 690 C CA . LEU A 1 87 ? 2.074 15.507 6.892 1.00 83.56 87 LEU A CA 1
ATOM 691 C C . LEU A 1 87 ? 2.660 14.389 6.006 1.00 83.56 87 LEU A C 1
ATOM 693 O O . LEU A 1 87 ? 3.875 14.236 5.892 1.00 83.56 87 LEU A O 1
ATOM 697 N N . GLY A 1 88 ? 1.805 13.529 5.456 1.00 90.88 88 GLY A N 1
ATOM 698 C CA . GLY A 1 88 ? 2.185 12.358 4.670 1.00 90.88 88 GLY A CA 1
ATOM 699 C C . GLY A 1 88 ? 1.744 11.036 5.298 1.00 90.88 88 GLY A C 1
ATOM 700 O O . GLY A 1 88 ? 0.862 10.978 6.154 1.00 90.88 88 GLY A O 1
ATOM 701 N N . TYR A 1 89 ? 2.360 9.943 4.857 1.00 93.81 89 TYR A N 1
ATOM 702 C CA . TYR A 1 89 ? 1.974 8.581 5.231 1.00 93.81 89 TYR A CA 1
ATOM 703 C C . TYR A 1 89 ? 3.060 7.905 6.079 1.00 93.81 89 TYR A C 1
ATOM 705 O O . TYR A 1 89 ? 4.248 8.205 5.942 1.00 93.81 89 TYR A O 1
ATOM 713 N N . LYS A 1 90 ? 2.658 6.996 6.972 1.00 93.56 90 LYS A N 1
ATOM 714 C CA . LYS A 1 90 ? 3.551 6.068 7.682 1.00 93.56 90 LYS A CA 1
ATOM 715 C C . LYS A 1 90 ? 3.312 4.658 7.140 1.00 93.56 90 LYS A C 1
ATOM 717 O O . LYS A 1 90 ? 2.170 4.205 7.145 1.00 93.56 90 LYS A O 1
ATOM 722 N N . THR A 1 91 ? 4.376 3.991 6.697 1.00 95.44 91 THR A N 1
ATOM 723 C CA . THR A 1 91 ? 4.343 2.576 6.296 1.00 95.44 91 THR A CA 1
ATOM 724 C C . THR A 1 91 ? 4.235 1.687 7.530 1.00 95.44 91 THR A C 1
ATOM 726 O O . THR A 1 91 ? 4.941 1.901 8.515 1.00 95.44 91 THR A O 1
ATOM 729 N N . LEU A 1 92 ? 3.301 0.742 7.476 1.00 93.88 92 LEU A N 1
ATOM 730 C CA . LEU A 1 92 ? 3.032 -0.270 8.495 1.00 93.88 92 LEU A CA 1
ATOM 731 C C . LEU A 1 92 ? 3.617 -1.624 8.091 1.00 93.88 92 LEU A C 1
ATOM 733 O O . LEU A 1 92 ? 4.173 -2.316 8.932 1.00 93.88 92 LEU A O 1
ATOM 737 N N . ALA A 1 93 ? 3.514 -1.965 6.806 1.00 94.31 93 ALA A N 1
ATOM 738 C CA . ALA A 1 93 ? 4.089 -3.167 6.219 1.00 94.31 93 ALA A CA 1
ATOM 739 C C . ALA A 1 93 ? 4.524 -2.888 4.775 1.00 94.31 93 ALA A C 1
ATOM 741 O O . ALA A 1 93 ? 3.963 -2.015 4.105 1.00 94.31 93 ALA A O 1
ATOM 742 N N . GLU A 1 94 ? 5.518 -3.636 4.312 1.00 96.12 94 GLU A N 1
ATOM 743 C CA . GLU A 1 94 ? 6.062 -3.559 2.960 1.00 96.12 94 GLU A CA 1
ATOM 744 C C . GLU A 1 94 ? 6.135 -4.967 2.365 1.00 96.12 94 GLU A C 1
ATOM 746 O O . GLU A 1 94 ? 6.687 -5.879 2.975 1.00 96.12 94 GLU A O 1
ATOM 751 N N . GLY A 1 95 ? 5.563 -5.125 1.175 1.00 96.44 95 GLY A N 1
ATOM 752 C CA . GLY A 1 95 ? 5.764 -6.261 0.289 1.00 96.44 95 GLY A CA 1
ATOM 753 C C . GLY A 1 95 ? 6.610 -5.831 -0.903 1.00 96.44 95 GLY A C 1
ATOM 754 O O . GLY A 1 95 ? 6.426 -4.738 -1.445 1.00 96.44 95 GLY A O 1
ATOM 755 N N . VAL A 1 96 ? 7.541 -6.688 -1.311 1.00 95.81 96 VAL A N 1
ATOM 756 C CA . VAL A 1 96 ? 8.492 -6.406 -2.388 1.00 95.81 96 VAL A CA 1
ATOM 757 C C . VAL A 1 96 ? 8.411 -7.519 -3.420 1.00 95.81 96 VAL A C 1
ATOM 759 O O . VAL A 1 96 ? 8.599 -8.683 -3.081 1.00 95.81 96 VAL A O 1
ATOM 762 N N . ILE A 1 97 ? 8.164 -7.162 -4.678 1.00 93.62 97 ILE A N 1
ATOM 763 C CA . ILE A 1 97 ? 8.207 -8.089 -5.813 1.00 93.62 97 ILE A CA 1
ATOM 764 C C . ILE A 1 97 ? 9.432 -7.747 -6.653 1.00 93.62 97 ILE A C 1
ATOM 766 O O . ILE A 1 97 ? 9.608 -6.598 -7.064 1.00 93.62 97 ILE A O 1
ATOM 770 N N . ASN A 1 98 ? 10.288 -8.738 -6.898 1.00 91.50 98 ASN A N 1
ATOM 771 C CA . ASN A 1 98 ? 11.398 -8.590 -7.828 1.00 91.50 98 ASN A CA 1
ATOM 772 C C . ASN A 1 98 ? 10.870 -8.685 -9.267 1.00 91.50 98 ASN A C 1
ATOM 774 O O . ASN A 1 98 ? 10.390 -9.731 -9.678 1.00 91.50 98 ASN A O 1
ATOM 778 N N . MET A 1 99 ? 10.963 -7.585 -10.010 1.00 89.44 99 MET A N 1
ATOM 779 C CA . MET A 1 99 ? 10.524 -7.453 -11.405 1.00 89.44 99 MET A CA 1
ATOM 780 C C . MET A 1 99 ? 11.671 -7.693 -12.403 1.00 89.44 99 MET A C 1
ATOM 782 O O . MET A 1 99 ? 11.508 -7.430 -13.590 1.00 89.44 99 MET A O 1
ATOM 786 N N . ALA A 1 100 ? 12.856 -8.095 -11.924 1.00 84.06 100 ALA A N 1
ATOM 787 C CA . ALA A 1 100 ? 14.003 -8.444 -12.768 1.00 84.06 100 ALA A CA 1
ATOM 788 C C . ALA A 1 100 ? 14.019 -9.913 -13.221 1.00 84.06 100 ALA A C 1
ATOM 790 O O . ALA A 1 100 ? 14.899 -10.270 -14.003 1.00 84.06 100 ALA A O 1
ATOM 791 N N . GLN A 1 101 ? 13.127 -10.749 -12.683 1.00 65.56 101 GLN A N 1
ATOM 792 C CA . GLN A 1 101 ? 12.974 -12.157 -13.060 1.00 65.56 101 GLN A CA 1
ATOM 793 C C . GLN A 1 101 ? 11.797 -12.344 -14.005 1.00 65.56 101 GLN A C 1
ATOM 795 O O . GLN A 1 101 ? 10.815 -11.578 -13.871 1.00 65.56 101 GLN A O 1
#